Protein AF-A0A935Y2Y5-F1 (afdb_monomer)

Sequence (86 aa):
MNRVWQLLLPELQQIPQAERDGALRKARRHELDAIELVGMAAGLVVVTALTRYSISDGALSSRFAAALVNFVVALPLLVVALGPFT

Radius of gyration: 17.2 Å; Cα contacts (8 Å, |Δi|>4): 32; chains: 1; bounding box: 40×32×39 Å

Mean predicted aligned error: 8.33 Å

Foldseek 3Di:
DDPVCCVLCVVLVVPDPVCSVVVVVVVVPDDFDPVLVVQLVVLLVVLCVVLVVPQDDDDPVVVVVSVVVSCVRSVVSSCVSNVVSD

pLDDT: mean 81.08, std 8.99, range [57.41, 92.31]

Secondary structure (DSSP, 8-state):
--HHHHHH-GGGGGS-HHHHHHHHHHHHTPPPPHHHHHHHHHHHHHHHHHHHHHS----HHHHHHHHHHHHHHHHHHHHHHHGGG-

Structure (mmCIF, N/CA/C/O backbone):
data_AF-A0A935Y2Y5-F1
#
_entry.id   AF-A0A935Y2Y5-F1
#
loop_
_atom_site.group_PDB
_atom_site.id
_atom_site.type_symbol
_atom_site.label_atom_id
_atom_site.label_alt_id
_atom_site.label_comp_id
_atom_site.label_asym_id
_atom_site.label_entity_id
_atom_site.label_seq_id
_atom_site.pdbx_PDB_ins_code
_atom_site.Cartn_x
_atom_site.Cartn_y
_atom_site.Cartn_z
_atom_site.occupancy
_atom_site.B_iso_or_equiv
_atom_site.auth_seq_id
_atom_site.auth_comp_id
_atom_site.auth_asym_id
_atom_site.auth_atom_id
_atom_site.pdbx_PDB_model_num
ATOM 1 N N . MET A 1 1 ? -1.417 17.164 13.857 1.00 62.22 1 MET A N 1
ATOM 2 C CA . MET A 1 1 ? -1.800 15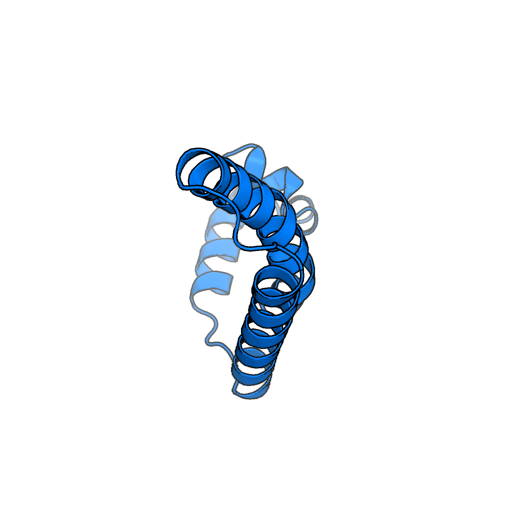.994 13.035 1.00 62.22 1 MET A CA 1
ATOM 3 C C . MET A 1 1 ? -1.576 16.333 11.562 1.00 62.22 1 MET A C 1
ATOM 5 O O . MET A 1 1 ? -2.094 17.346 11.108 1.00 62.22 1 MET A O 1
ATOM 9 N N . ASN A 1 2 ? -0.723 15.584 10.853 1.00 68.94 2 ASN A N 1
ATOM 10 C CA . ASN A 1 2 ? -0.292 15.925 9.484 1.00 68.94 2 ASN A CA 1
ATOM 11 C C . ASN A 1 2 ? -1.448 15.809 8.475 1.00 68.94 2 ASN A C 1
ATOM 13 O O . ASN A 1 2 ? -2.169 14.815 8.494 1.00 68.94 2 ASN A O 1
ATOM 17 N N . ARG A 1 3 ? -1.572 16.777 7.548 1.00 71.69 3 ARG A N 1
ATOM 18 C CA . ARG A 1 3 ? -2.572 16.767 6.450 1.00 71.69 3 ARG A CA 1
ATOM 19 C C . ARG A 1 3 ? -2.518 15.493 5.598 1.00 71.69 3 ARG A C 1
ATOM 21 O O . ARG A 1 3 ? -3.533 15.068 5.067 1.00 71.69 3 ARG A O 1
ATOM 28 N N . VAL A 1 4 ? -1.348 14.862 5.530 1.00 75.38 4 VAL A N 1
ATOM 29 C CA . VAL A 1 4 ? -1.114 13.601 4.814 1.00 75.38 4 VAL A CA 1
ATOM 30 C C . VAL A 1 4 ? -2.049 12.483 5.298 1.00 75.38 4 VAL A C 1
ATOM 32 O O . VAL A 1 4 ? -2.622 11.778 4.479 1.00 75.38 4 VAL A O 1
ATOM 35 N N . TRP A 1 5 ? -2.297 12.372 6.608 1.00 71.06 5 TRP A N 1
ATOM 36 C CA . TRP A 1 5 ? -3.189 11.341 7.158 1.00 71.06 5 TRP A CA 1
ATOM 37 C C . TRP A 1 5 ? -4.653 11.526 6.753 1.00 71.06 5 TRP A C 1
ATOM 39 O O . TRP A 1 5 ? -5.373 10.547 6.623 1.00 71.06 5 TRP A O 1
ATOM 49 N N . GLN A 1 6 ? -5.089 12.767 6.525 1.00 73.50 6 GLN A N 1
ATOM 50 C CA . GLN A 1 6 ? -6.464 13.063 6.103 1.00 73.50 6 GLN A CA 1
ATOM 51 C C . GLN A 1 6 ? -6.718 12.710 4.634 1.00 73.50 6 GLN A C 1
ATOM 53 O O . GLN A 1 6 ? -7.869 12.506 4.259 1.00 73.50 6 GLN A O 1
ATOM 58 N N . LEU A 1 7 ? -5.654 12.678 3.827 1.00 77.12 7 LEU A N 1
ATOM 59 C CA . LEU A 1 7 ? -5.668 12.247 2.429 1.00 77.12 7 LEU A CA 1
ATOM 60 C C . LEU A 1 7 ? -5.571 10.724 2.305 1.00 77.12 7 LEU A 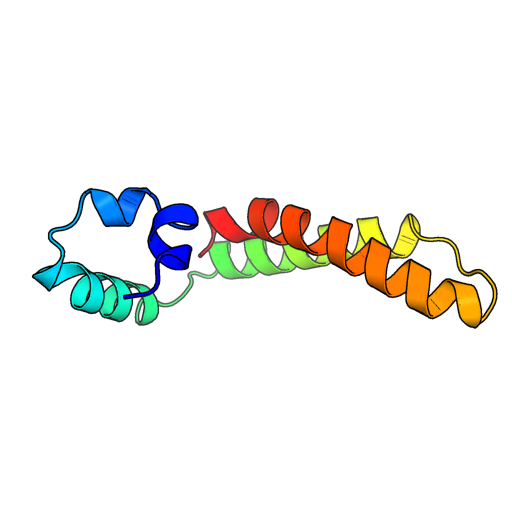C 1
ATOM 62 O O . LEU A 1 7 ? -6.215 10.154 1.435 1.00 77.12 7 LEU A O 1
ATOM 66 N N . LEU A 1 8 ? -4.773 10.084 3.164 1.00 74.81 8 LEU A N 1
ATOM 67 C CA . LEU A 1 8 ? -4.557 8.635 3.129 1.00 74.81 8 LEU A CA 1
ATOM 68 C C . LEU A 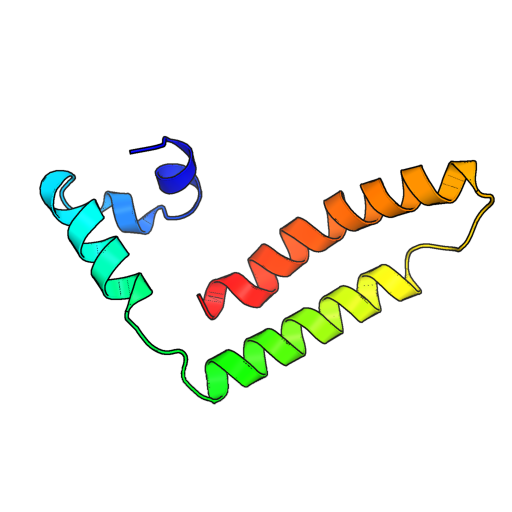1 8 ? -5.675 7.834 3.808 1.00 74.81 8 LEU A C 1
ATOM 70 O O . LEU A 1 8 ? -5.959 6.731 3.364 1.00 74.81 8 LEU A O 1
ATOM 74 N N . LEU A 1 9 ? -6.293 8.372 4.864 1.00 81.06 9 LEU A N 1
ATOM 75 C CA . LEU A 1 9 ? -7.404 7.736 5.577 1.00 81.06 9 LEU A CA 1
ATOM 76 C C . LEU A 1 9 ? -8.590 8.705 5.670 1.00 81.06 9 LEU A C 1
ATOM 78 O O . LEU A 1 9 ? -8.737 9.418 6.675 1.00 81.06 9 LEU A O 1
ATOM 82 N N . PRO A 1 10 ? -9.437 8.781 4.630 1.00 81.50 10 PRO A N 1
ATOM 83 C CA . PRO A 1 10 ? -10.627 9.623 4.656 1.00 81.50 10 PRO A CA 1
ATOM 84 C C . PRO A 1 10 ? -11.607 9.213 5.769 1.00 81.50 10 PRO A C 1
ATOM 86 O O . PRO A 1 10 ? -12.314 10.071 6.297 1.00 81.50 10 PRO A O 1
ATOM 89 N N . GLU A 1 11 ? -11.608 7.952 6.214 1.00 81.56 11 GLU A N 1
ATOM 90 C CA . GLU A 1 11 ? -12.464 7.463 7.304 1.00 81.56 11 GLU A CA 1
ATOM 91 C C . GLU A 1 11 ? -12.132 8.135 8.645 1.00 81.56 11 GLU A C 1
ATOM 93 O O . GLU A 1 11 ? -13.026 8.390 9.453 1.00 81.56 11 GLU A O 1
ATOM 98 N N . LEU A 1 12 ? -10.873 8.539 8.867 1.00 82.69 12 LEU A N 1
ATOM 99 C CA . LEU A 1 12 ? -10.488 9.304 10.062 1.00 82.69 12 LEU A CA 1
ATOM 100 C C . LEU A 1 12 ? -11.179 10.668 10.127 1.00 82.69 12 LEU A C 1
ATOM 102 O O . LEU A 1 12 ? -11.261 11.258 11.207 1.00 82.69 12 LEU A O 1
ATOM 106 N N . GLN A 1 13 ? -11.664 11.198 8.999 1.00 83.31 13 GLN A N 1
ATOM 107 C CA . GLN A 1 13 ? -12.397 12.461 8.990 1.00 83.31 13 GLN A CA 1
ATOM 108 C C . GLN A 1 13 ? -13.747 12.347 9.704 1.00 83.31 13 GLN A C 1
ATOM 110 O O . GLN A 1 13 ? -14.199 13.340 10.272 1.00 83.31 13 GLN A O 1
ATOM 115 N N . GLN A 1 14 ? -14.326 11.144 9.745 1.00 86.88 14 GLN A N 1
ATOM 116 C CA . GLN A 1 14 ? -15.587 10.853 10.430 1.00 86.88 14 GLN A CA 1
ATOM 117 C C . GLN A 1 14 ? -15.427 10.834 11.961 1.00 86.88 14 GLN A C 1
ATOM 119 O O . GLN A 1 14 ? -16.403 11.002 12.686 1.00 86.88 14 GLN A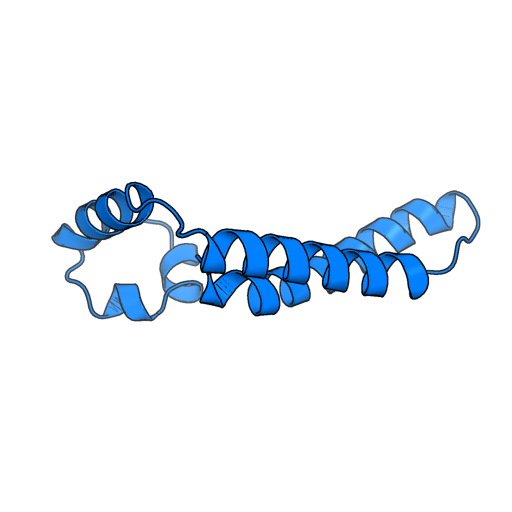 O 1
ATOM 124 N N . ILE A 1 15 ? -14.195 10.680 12.463 1.00 84.94 15 ILE A N 1
ATOM 125 C CA . ILE A 1 15 ? -13.881 10.656 13.896 1.00 84.94 15 ILE A CA 1
ATOM 126 C C . ILE A 1 15 ? -13.609 12.089 14.403 1.00 84.94 15 ILE A C 1
ATOM 128 O O . ILE A 1 15 ? -12.859 12.836 13.748 1.00 84.94 15 ILE A O 1
ATOM 132 N N . PRO A 1 16 ? -14.142 12.493 15.577 1.00 88.12 16 PRO A N 1
ATOM 133 C CA . PRO A 1 16 ? -13.828 13.775 16.210 1.00 88.12 16 PRO A CA 1
ATOM 134 C C . PRO A 1 16 ? -12.318 13.981 16.386 1.00 88.12 16 PRO A C 1
ATOM 136 O O . PRO A 1 16 ? -11.604 13.065 16.791 1.00 88.12 16 PRO A O 1
ATOM 139 N N . GLN A 1 17 ? -11.801 15.188 16.113 1.00 82.75 17 GLN A N 1
ATOM 140 C CA . GLN A 1 17 ? -10.346 15.436 16.122 1.00 82.75 17 GLN A CA 1
ATOM 141 C C . GLN A 1 17 ? -9.659 15.069 17.444 1.00 82.75 17 GLN A C 1
ATOM 143 O O . GLN A 1 17 ? -8.534 14.576 17.408 1.00 82.75 17 GLN A O 1
ATOM 148 N N . ALA A 1 18 ? -10.338 15.267 18.577 1.00 84.81 18 ALA A N 1
ATOM 149 C CA . ALA A 1 18 ? -9.824 14.932 19.905 1.00 84.81 18 ALA A CA 1
ATOM 150 C C . ALA A 1 18 ? -9.611 13.418 20.112 1.00 84.81 18 ALA A C 1
ATOM 152 O O . ALA A 1 18 ? -8.784 13.017 20.926 1.00 84.81 18 ALA A O 1
ATOM 153 N N . GLU A 1 19 ? -10.322 12.575 19.359 1.00 86.25 19 GLU A N 1
ATOM 154 C CA . GLU A 1 19 ? -10.318 11.117 19.522 1.00 86.25 19 GLU A CA 1
ATOM 155 C C . GLU A 1 19 ? -9.445 10.397 18.486 1.00 86.25 19 GLU A C 1
ATOM 157 O O . GLU A 1 19 ? -9.058 9.246 18.697 1.00 86.25 19 GLU A O 1
ATOM 162 N N . ARG A 1 20 ? -9.064 11.071 17.392 1.00 86.19 20 ARG A N 1
ATOM 163 C CA . ARG A 1 20 ? -8.285 10.481 16.284 1.00 86.19 20 ARG A CA 1
ATOM 164 C C . ARG A 1 20 ? -6.962 9.871 16.736 1.00 86.19 20 ARG A C 1
ATOM 166 O O . ARG A 1 20 ? -6.640 8.756 16.336 1.00 86.19 20 ARG A O 1
ATOM 173 N N . ASP A 1 21 ? -6.221 10.551 17.608 1.00 84.00 21 ASP A N 1
ATOM 174 C CA . ASP A 1 21 ? -4.956 10.020 18.133 1.00 84.00 21 ASP A CA 1
ATOM 175 C C . ASP A 1 21 ? -5.182 8.774 19.009 1.00 84.00 21 ASP A C 1
ATOM 177 O O . ASP A 1 21 ? -4.333 7.885 19.086 1.00 84.00 21 ASP A O 1
ATOM 181 N N . GLY A 1 22 ? -6.325 8.692 19.696 1.00 84.94 22 GLY A N 1
ATOM 182 C CA . GLY A 1 22 ? -6.749 7.501 20.435 1.00 84.94 22 GLY A CA 1
ATOM 183 C C . GLY A 1 22 ? -7.110 6.346 19.501 1.00 84.94 22 GLY A C 1
ATOM 184 O O . GLY A 1 22 ? -6.610 5.236 19.681 1.00 84.94 22 GLY A O 1
ATOM 185 N N . ALA A 1 23 ? -7.904 6.623 18.465 1.00 85.31 23 ALA A N 1
ATOM 186 C CA . ALA A 1 23 ? -8.308 5.652 17.453 1.00 85.31 23 ALA A CA 1
ATOM 187 C C . ALA A 1 23 ? -7.104 5.071 16.693 1.00 85.31 23 ALA A C 1
ATOM 189 O O . ALA A 1 23 ? -6.981 3.854 16.584 1.00 85.31 23 ALA A O 1
ATOM 190 N N . LEU A 1 24 ? -6.155 5.914 16.269 1.00 85.00 24 LEU A N 1
ATOM 191 C CA . LEU A 1 24 ? -4.917 5.477 15.613 1.00 85.00 24 LEU A CA 1
ATOM 192 C C . LEU A 1 24 ? -4.037 4.620 16.529 1.00 85.00 24 LEU A C 1
ATOM 194 O O . LEU A 1 24 ? -3.472 3.617 16.096 1.00 85.00 24 LEU A O 1
ATOM 198 N N . ARG A 1 25 ? -3.920 4.989 17.813 1.00 85.25 25 ARG A N 1
ATOM 199 C CA . ARG A 1 25 ? -3.196 4.172 18.800 1.00 85.25 25 ARG A CA 1
ATOM 200 C C . ARG A 1 25 ? -3.869 2.826 19.033 1.00 85.25 25 ARG A C 1
ATOM 202 O O . ARG A 1 25 ? -3.161 1.849 19.253 1.00 85.25 25 ARG A O 1
ATOM 209 N N . LYS A 1 26 ? -5.202 2.775 18.993 1.00 86.12 26 LYS A N 1
ATOM 210 C CA . LYS A 1 26 ? -5.970 1.534 19.113 1.00 86.12 26 LYS A CA 1
ATOM 211 C C . LYS A 1 26 ? -5.771 0.643 17.887 1.00 86.12 26 LYS A C 1
ATOM 213 O O . LYS A 1 26 ? -5.434 -0.519 18.067 1.00 86.12 26 LYS A O 1
ATOM 218 N N . ALA A 1 27 ? -5.885 1.199 16.680 1.00 84.38 27 ALA A N 1
ATOM 219 C CA . ALA A 1 27 ? -5.648 0.480 15.428 1.00 84.38 27 ALA A CA 1
ATOM 220 C C . ALA A 1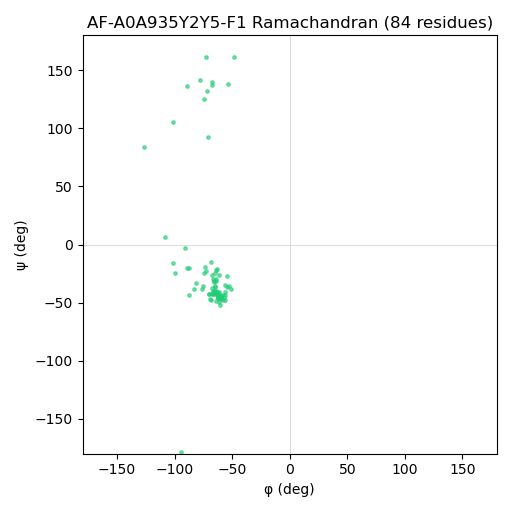 27 ? -4.223 -0.090 15.359 1.00 84.38 27 ALA A C 1
ATOM 222 O O . ALA A 1 27 ? -4.040 -1.261 15.067 1.00 84.38 27 ALA A O 1
ATOM 223 N N . ARG A 1 28 ? -3.209 0.687 15.767 1.00 82.31 28 ARG A N 1
ATOM 224 C CA . ARG A 1 28 ? -1.809 0.221 15.800 1.00 82.31 28 ARG A CA 1
ATOM 225 C C . ARG A 1 28 ? -1.555 -0.936 16.777 1.00 82.31 28 ARG A C 1
ATOM 227 O O . ARG A 1 28 ? -0.544 -1.616 16.661 1.00 82.31 28 ARG A O 1
ATOM 234 N N . ARG A 1 29 ? -2.413 -1.113 17.783 1.00 86.00 29 ARG A N 1
ATOM 235 C CA . ARG A 1 29 ? -2.327 -2.229 18.739 1.00 86.00 29 ARG A CA 1
ATOM 236 C C . ARG A 1 29 ? -3.130 -3.445 18.290 1.00 86.00 29 ARG A C 1
ATOM 238 O O . ARG A 1 29 ? -3.134 -4.435 19.012 1.00 86.00 29 ARG A O 1
ATOM 245 N N . HIS A 1 30 ? -3.842 -3.351 17.171 1.00 82.25 30 HIS A N 1
ATOM 246 C CA . HIS A 1 30 ? -4.512 -4.502 16.604 1.00 82.25 30 HIS A CA 1
ATOM 247 C C . HIS A 1 30 ? -3.458 -5.400 15.960 1.00 82.25 30 HIS A C 1
ATOM 249 O O . HIS A 1 30 ? -2.627 -4.931 15.183 1.00 82.25 30 HIS A O 1
ATOM 255 N N . GLU A 1 31 ? -3.437 -6.662 16.374 1.00 84.00 31 GLU A N 1
ATOM 256 C CA . GLU A 1 31 ? -2.564 -7.662 15.774 1.00 84.00 31 GLU A CA 1
ATOM 257 C C . GLU A 1 31 ? -3.177 -8.115 14.453 1.00 84.00 31 GLU A C 1
ATOM 259 O O . GLU A 1 31 ? -4.396 -8.245 14.351 1.00 84.00 31 GLU A O 1
ATOM 264 N N . LEU A 1 32 ? -2.318 -8.334 13.460 1.00 83.38 32 LEU A N 1
ATOM 265 C CA . LEU A 1 32 ? -2.736 -8.854 12.165 1.00 83.38 32 LEU A CA 1
ATOM 266 C C . LEU A 1 32 ? -3.109 -10.327 12.308 1.00 83.38 32 LEU A C 1
ATOM 268 O O . LEU A 1 32 ? -2.336 -11.111 12.869 1.00 83.38 32 LEU A O 1
ATOM 272 N N . ASP A 1 33 ? -4.256 -10.710 11.760 1.00 88.31 33 ASP A N 1
ATOM 273 C CA . ASP A 1 33 ? -4.640 -12.118 11.692 1.00 88.31 33 ASP A CA 1
ATOM 274 C C . ASP A 1 33 ? -3.806 -12.875 10.637 1.00 88.31 33 ASP A C 1
ATOM 276 O O . ASP A 1 33 ? -3.204 -12.299 9.724 1.00 88.31 33 ASP A O 1
ATOM 280 N N . ALA A 1 34 ? -3.777 -14.205 10.731 1.00 89.62 34 ALA A N 1
ATOM 281 C CA . ALA A 1 34 ? -3.068 -15.078 9.803 1.00 89.62 34 ALA A CA 1
ATOM 282 C C . ALA A 1 34 ? -3.482 -14.846 8.339 1.00 89.62 34 ALA A C 1
ATOM 284 O O . ALA A 1 34 ? -2.632 -14.893 7.448 1.00 89.62 34 ALA A O 1
ATOM 285 N N . ILE A 1 35 ? -4.764 -14.565 8.077 1.00 90.50 35 ILE A N 1
ATOM 286 C CA . ILE A 1 35 ? -5.256 -14.271 6.723 1.00 90.50 35 ILE A CA 1
ATOM 287 C C . ILE A 1 35 ? -4.668 -12.955 6.203 1.00 90.50 35 ILE A C 1
ATOM 289 O O . ILE A 1 35 ? -4.232 -12.896 5.052 1.00 90.50 35 ILE A O 1
ATOM 293 N N . GLU A 1 36 ? -4.608 -11.922 7.042 1.00 87.75 36 GLU A N 1
ATOM 294 C CA . GLU A 1 36 ? -4.046 -10.617 6.682 1.00 87.75 36 GLU A CA 1
ATOM 295 C C . GLU A 1 36 ? -2.547 -10.727 6.404 1.00 87.75 36 GLU A C 1
ATOM 297 O O . GLU A 1 36 ? -2.064 -10.225 5.389 1.00 87.75 36 GLU A O 1
ATOM 302 N N . LEU A 1 37 ? -1.818 -11.478 7.233 1.00 91.19 37 LEU A N 1
ATOM 303 C CA . LEU A 1 37 ? -0.396 -11.754 7.026 1.00 91.19 37 LEU A CA 1
ATOM 304 C C . LEU A 1 37 ? -0.133 -12.492 5.709 1.00 91.19 37 LEU A C 1
ATOM 306 O O . LEU A 1 37 ? 0.769 -12.115 4.955 1.00 91.19 37 LEU A O 1
ATOM 310 N N . VAL A 1 38 ? -0.918 -13.530 5.407 1.00 92.31 38 VAL A N 1
ATOM 311 C CA . VAL A 1 38 ? -0.790 -14.280 4.148 1.00 92.31 38 VAL A CA 1
ATOM 312 C C . VAL A 1 38 ? -1.151 -13.397 2.952 1.00 92.31 38 VAL A C 1
ATOM 314 O O . VAL A 1 38 ? -0.437 -13.417 1.948 1.00 92.31 38 VAL A O 1
ATOM 317 N N . GLY A 1 39 ? -2.205 -12.586 3.065 1.00 88.75 39 GLY A N 1
ATOM 318 C CA . GLY A 1 39 ? -2.613 -11.621 2.045 1.00 88.75 39 GLY A CA 1
ATOM 319 C C . GLY A 1 39 ? -1.524 -10.590 1.754 1.00 88.75 39 GLY A C 1
ATOM 320 O O . GLY A 1 39 ? -1.161 -10.387 0.594 1.00 88.75 39 GLY A O 1
ATOM 321 N N . MET A 1 40 ? -0.920 -10.015 2.798 1.00 91.50 40 MET A N 1
ATOM 322 C CA . MET A 1 40 ? 0.199 -9.084 2.665 1.00 91.50 40 MET A CA 1
ATOM 323 C C . MET A 1 40 ? 1.422 -9.734 2.014 1.00 91.50 40 MET A C 1
ATOM 325 O O . MET A 1 40 ? 2.025 -9.152 1.110 1.00 91.50 40 MET A O 1
ATOM 329 N N . ALA A 1 41 ? 1.784 -10.947 2.440 1.00 91.25 41 ALA A N 1
ATOM 330 C CA . ALA A 1 41 ? 2.910 -11.676 1.869 1.00 91.25 41 ALA A CA 1
ATOM 331 C C . ALA A 1 41 ? 2.684 -11.981 0.380 1.00 91.25 41 ALA A C 1
ATOM 333 O O . ALA A 1 41 ? 3.564 -11.728 -0.444 1.00 91.25 41 ALA A O 1
ATOM 334 N N . ALA A 1 42 ? 1.491 -12.462 0.018 1.00 90.62 42 ALA A N 1
ATOM 335 C CA . ALA A 1 42 ? 1.120 -12.722 -1.368 1.00 90.62 42 ALA A CA 1
ATOM 336 C C . ALA A 1 42 ? 1.139 -11.436 -2.207 1.00 90.62 42 ALA A C 1
ATOM 338 O O . ALA A 1 42 ? 1.738 -11.417 -3.282 1.00 90.62 42 ALA A O 1
ATOM 339 N N . GLY A 1 43 ? 0.555 -10.346 -1.697 1.00 89.50 43 GLY A N 1
ATOM 340 C CA . GLY A 1 43 ? 0.568 -9.038 -2.350 1.00 89.50 43 GLY A CA 1
ATOM 341 C C . GLY A 1 43 ? 1.989 -8.533 -2.598 1.00 89.50 43 GLY A C 1
ATOM 342 O O . GLY A 1 43 ? 2.328 -8.164 -3.721 1.00 89.50 43 GLY A O 1
ATOM 343 N N . LEU A 1 44 ? 2.862 -8.601 -1.589 1.00 90.31 44 LEU A N 1
ATOM 344 C CA . LEU A 1 44 ? 4.269 -8.220 -1.719 1.00 90.31 44 LEU A CA 1
ATOM 345 C C . LEU A 1 44 ? 4.994 -9.052 -2.785 1.00 90.31 44 LEU A C 1
ATOM 347 O O . LEU A 1 44 ? 5.720 -8.493 -3.610 1.00 90.31 44 LEU A O 1
ATOM 351 N N . VAL A 1 45 ? 4.795 -10.373 -2.794 1.00 91.00 45 VAL A N 1
ATOM 352 C CA . VAL A 1 45 ? 5.392 -11.272 -3.794 1.00 91.00 45 VAL A CA 1
ATOM 353 C C . VAL A 1 45 ? 4.900 -10.936 -5.198 1.00 91.00 45 VAL A C 1
ATOM 355 O O . VAL A 1 45 ? 5.719 -10.834 -6.110 1.00 91.00 45 VAL A O 1
ATOM 358 N N . VAL A 1 46 ? 3.596 -10.712 -5.378 1.00 88.75 46 VAL A N 1
ATOM 359 C CA . VAL A 1 46 ? 3.014 -10.347 -6.677 1.00 88.75 46 VAL A CA 1
ATOM 360 C C . VAL A 1 46 ? 3.590 -9.026 -7.172 1.00 88.75 46 VAL A C 1
ATOM 362 O O . VAL A 1 46 ? 4.072 -8.966 -8.302 1.00 88.75 46 VAL A O 1
ATOM 365 N N . VAL A 1 47 ? 3.615 -7.983 -6.337 1.00 88.38 47 VAL A N 1
ATOM 366 C CA . VAL A 1 47 ? 4.167 -6.681 -6.738 1.00 88.38 47 VAL A CA 1
ATOM 367 C C . VAL A 1 47 ? 5.654 -6.794 -7.063 1.00 88.38 47 VAL A C 1
ATOM 369 O O . VAL A 1 47 ? 6.099 -6.260 -8.076 1.00 88.38 47 VAL A O 1
ATOM 372 N N . THR A 1 48 ? 6.410 -7.545 -6.260 1.00 86.75 48 THR A N 1
ATOM 373 C CA . THR A 1 48 ? 7.840 -7.786 -6.496 1.00 86.75 48 THR A CA 1
ATOM 374 C C . THR A 1 48 ? 8.073 -8.538 -7.801 1.00 86.75 48 THR A C 1
ATOM 376 O O . THR A 1 48 ? 8.984 -8.196 -8.547 1.00 86.75 48 THR A O 1
ATOM 379 N N . ALA A 1 49 ? 7.263 -9.552 -8.106 1.00 85.25 49 ALA A N 1
ATOM 380 C CA . ALA A 1 49 ? 7.358 -10.283 -9.363 1.00 85.25 49 ALA A CA 1
ATOM 381 C C . ALA A 1 49 ? 7.045 -9.361 -10.548 1.00 85.25 49 ALA A C 1
ATOM 383 O O . ALA A 1 49 ? 7.833 -9.282 -11.490 1.00 85.25 49 ALA A O 1
ATOM 384 N N . LEU A 1 50 ? 5.944 -8.608 -10.478 1.00 84.00 50 LEU A N 1
ATOM 385 C CA . LEU A 1 50 ? 5.545 -7.678 -11.533 1.00 84.00 50 LEU A CA 1
ATOM 386 C C . LEU A 1 50 ? 6.636 -6.649 -11.821 1.00 84.00 50 LEU A C 1
ATOM 388 O O . LEU A 1 50 ? 6.969 -6.419 -12.983 1.00 84.00 50 LEU A O 1
ATOM 392 N N . THR A 1 51 ? 7.235 -6.061 -10.790 1.00 82.56 51 THR A N 1
ATOM 393 C CA . THR A 1 51 ? 8.257 -5.031 -10.980 1.00 82.56 51 THR A CA 1
ATOM 394 C C . THR A 1 51 ? 9.603 -5.608 -11.397 1.00 82.56 51 THR A C 1
ATOM 396 O O . THR A 1 51 ? 10.261 -5.049 -12.273 1.00 82.56 51 THR A O 1
ATOM 399 N N . ARG A 1 52 ? 9.995 -6.759 -10.839 1.00 78.81 52 ARG A N 1
ATOM 400 C CA . ARG A 1 52 ? 11.245 -7.446 -11.182 1.00 78.81 52 ARG A CA 1
ATOM 401 C C . ARG A 1 52 ? 11.265 -7.936 -12.624 1.00 78.81 52 ARG A C 1
ATOM 403 O O . ARG A 1 52 ? 12.310 -7.859 -13.258 1.00 78.81 52 ARG A O 1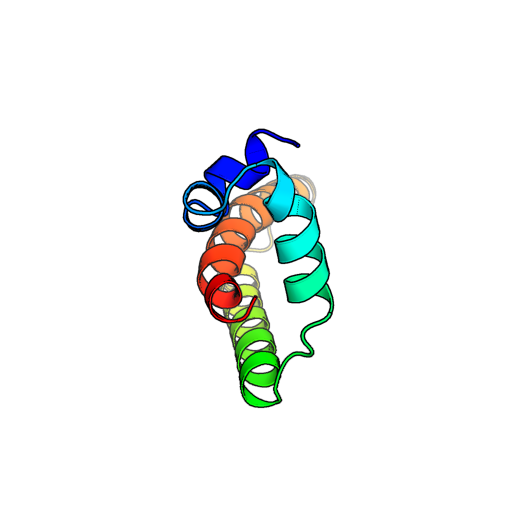
ATOM 410 N N . TYR A 1 53 ? 10.151 -8.460 -13.131 1.00 72.06 53 TYR A N 1
ATOM 411 C CA . TYR A 1 53 ? 10.101 -9.017 -14.485 1.00 72.06 53 TYR A CA 1
ATOM 412 C C . TYR A 1 53 ? 9.768 -7.978 -15.562 1.00 72.06 53 TYR A C 1
ATOM 414 O O . TYR A 1 53 ? 10.085 -8.204 -16.725 1.00 72.06 53 TYR A O 1
ATOM 422 N N . SER A 1 54 ? 9.173 -6.837 -15.199 1.00 69.50 54 SER A N 1
ATOM 423 C CA . SER A 1 54 ? 8.802 -5.799 -16.178 1.00 69.50 54 SER A CA 1
ATOM 424 C C . SER A 1 54 ? 9.906 -4.771 -16.437 1.00 69.50 54 SER A C 1
ATOM 426 O O . SER A 1 54 ? 9.885 -4.094 -17.463 1.00 69.50 54 SER A O 1
ATOM 428 N N . ILE A 1 55 ? 10.873 -4.625 -15.527 1.00 66.19 55 ILE A N 1
ATOM 429 C CA . ILE A 1 55 ? 11.927 -3.610 -15.629 1.00 66.19 55 ILE A CA 1
ATOM 430 C C . ILE A 1 55 ? 13.209 -4.285 -16.127 1.00 66.19 55 ILE A C 1
ATOM 432 O O . ILE A 1 55 ? 13.862 -5.024 -15.398 1.00 66.19 55 ILE A O 1
ATOM 436 N N . SER A 1 56 ? 13.544 -4.059 -17.400 1.00 58.94 56 SER A N 1
ATOM 437 C CA . SER A 1 56 ? 14.700 -4.683 -18.063 1.00 58.94 56 SER A CA 1
ATOM 438 C C . SER A 1 56 ? 16.045 -4.191 -17.503 1.00 58.94 56 SER A C 1
ATOM 440 O O . SER A 1 56 ? 16.226 -2.996 -17.263 1.00 58.94 56 SER A O 1
ATOM 442 N N . ASP A 1 57 ? 17.007 -5.108 -17.349 1.00 58.75 57 ASP A N 1
ATOM 443 C CA . ASP A 1 57 ? 18.393 -4.831 -16.936 1.00 58.75 57 ASP A CA 1
ATOM 444 C C . ASP A 1 57 ? 19.158 -4.115 -18.072 1.00 58.75 57 ASP A C 1
ATOM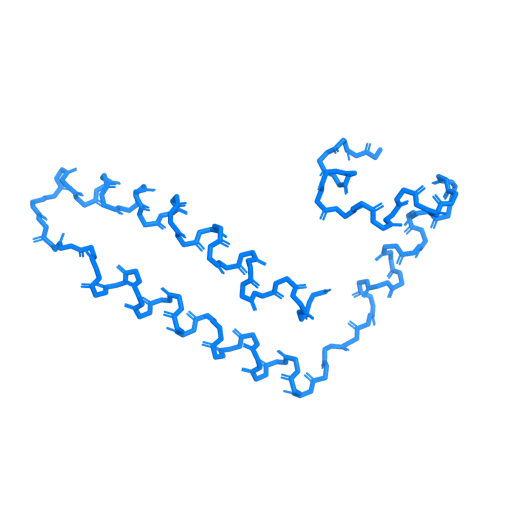 446 O O . ASP A 1 57 ? 19.717 -4.741 -18.972 1.00 58.75 57 ASP A O 1
ATOM 450 N N . GLY A 1 58 ? 19.168 -2.781 -18.063 1.00 58.56 58 GLY A N 1
ATOM 451 C CA . GLY A 1 58 ? 20.069 -1.973 -18.893 1.00 58.56 58 GLY A CA 1
ATOM 452 C C . GLY A 1 58 ? 21.358 -1.569 -18.153 1.00 58.56 58 GLY A C 1
ATOM 453 O O . GLY A 1 58 ? 21.546 -1.876 -16.975 1.00 58.56 58 GLY A O 1
ATOM 454 N N . ALA A 1 59 ? 22.236 -0.806 -18.822 1.00 58.62 59 ALA A N 1
ATOM 455 C CA . ALA A 1 59 ? 23.515 -0.290 -18.297 1.00 58.62 59 ALA A CA 1
ATOM 456 C C . ALA A 1 59 ? 23.423 0.379 -16.898 1.00 58.62 59 ALA A C 1
ATOM 458 O O . ALA A 1 59 ? 22.355 0.814 -16.480 1.00 58.62 59 ALA A O 1
ATOM 459 N N . LEU A 1 60 ? 24.547 0.527 -16.177 1.00 57.41 60 LEU A N 1
ATOM 460 C CA . LEU A 1 60 ? 24.610 1.061 -14.796 1.00 57.41 60 LEU A CA 1
ATOM 461 C C . LEU A 1 60 ? 23.888 2.409 -14.583 1.00 57.41 60 LEU A C 1
ATOM 463 O O . LEU A 1 6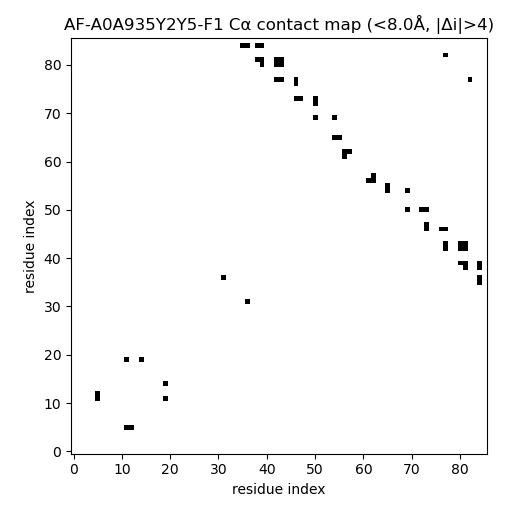0 ? 23.230 2.583 -13.561 1.00 57.41 60 LEU A O 1
ATOM 467 N N . SER A 1 61 ? 23.947 3.335 -15.545 1.00 58.28 61 SER A N 1
ATOM 468 C CA . SER A 1 61 ? 23.176 4.592 -15.515 1.00 58.28 61 SER A CA 1
ATOM 469 C C . SER A 1 61 ? 21.664 4.359 -15.614 1.00 58.28 61 SER A C 1
ATOM 471 O O . SER A 1 61 ? 20.876 5.068 -14.990 1.00 58.28 61 SER A O 1
ATOM 473 N N . SER A 1 62 ? 21.253 3.316 -16.334 1.00 65.81 62 SER A N 1
ATOM 474 C CA . SER A 1 62 ? 19.862 2.876 -16.406 1.00 65.81 62 SER A CA 1
ATOM 475 C C . SER A 1 62 ? 19.392 2.199 -15.119 1.00 65.81 62 SER A C 1
ATOM 477 O O . SER A 1 62 ? 18.202 2.228 -14.852 1.00 65.81 62 SER A O 1
ATOM 479 N N . ARG A 1 63 ? 20.284 1.646 -14.280 1.00 71.50 63 ARG A N 1
ATOM 480 C CA . ARG A 1 63 ? 19.881 0.964 -13.035 1.00 71.50 63 ARG A CA 1
ATOM 481 C C . ARG A 1 63 ? 19.287 1.916 -12.006 1.00 71.50 63 ARG A C 1
ATOM 483 O O . ARG A 1 63 ? 18.326 1.557 -11.334 1.00 71.50 63 ARG A O 1
ATOM 490 N N . PHE A 1 64 ? 19.819 3.134 -11.902 1.00 77.56 64 PHE A N 1
ATOM 491 C CA . PHE A 1 64 ? 19.264 4.152 -11.006 1.00 77.56 64 PHE A CA 1
ATOM 492 C C . PHE A 1 64 ? 17.903 4.653 -11.511 1.00 77.56 64 PHE A C 1
ATOM 494 O O . PHE A 1 64 ? 16.953 4.766 -10.739 1.00 77.56 64 PHE A O 1
ATOM 501 N N . ALA A 1 65 ? 17.782 4.878 -12.824 1.00 77.69 65 ALA A N 1
ATOM 502 C CA . ALA A 1 65 ? 16.511 5.223 -13.460 1.00 77.69 65 ALA A CA 1
ATOM 503 C C . ALA A 1 65 ? 15.476 4.092 -13.320 1.00 77.69 65 ALA A C 1
ATOM 505 O O . ALA A 1 65 ? 14.332 4.343 -12.955 1.00 77.69 65 ALA A O 1
ATOM 506 N N . ALA A 1 66 ? 15.891 2.842 -13.523 1.00 76.75 66 ALA A N 1
ATOM 507 C CA . ALA A 1 66 ? 15.085 1.643 -13.334 1.00 76.75 66 ALA A CA 1
ATOM 508 C C . ALA A 1 66 ? 14.624 1.491 -11.881 1.00 76.75 66 ALA A C 1
ATOM 510 O O . ALA A 1 66 ? 13.464 1.172 -11.646 1.00 76.75 66 ALA A O 1
ATOM 511 N N . ALA A 1 67 ? 15.489 1.775 -10.903 1.00 81.38 67 ALA A N 1
ATOM 512 C CA . ALA A 1 67 ? 15.119 1.775 -9.491 1.00 81.38 67 ALA A CA 1
ATOM 513 C C . ALA A 1 67 ? 14.082 2.861 -9.168 1.00 81.38 67 ALA A C 1
ATOM 515 O O . ALA A 1 67 ? 13.136 2.599 -8.429 1.00 81.38 67 ALA A O 1
ATOM 516 N N . LEU A 1 68 ? 14.215 4.057 -9.751 1.00 84.19 68 LEU A N 1
ATOM 517 C CA . LEU A 1 68 ? 13.249 5.138 -9.558 1.00 84.19 68 LEU A CA 1
ATOM 518 C C . LEU A 1 68 ? 11.892 4.805 -10.195 1.00 84.19 68 LEU A C 1
ATOM 520 O O . LEU A 1 68 ? 10.856 4.994 -9.564 1.00 84.19 68 LEU A O 1
ATOM 524 N N . VAL A 1 69 ? 11.891 4.246 -11.409 1.00 82.31 69 VAL A N 1
ATOM 525 C CA . VAL A 1 69 ? 10.674 3.750 -12.071 1.00 82.31 69 VAL A CA 1
ATOM 526 C C . VAL A 1 69 ? 10.042 2.624 -11.257 1.00 82.31 69 VAL A C 1
ATOM 528 O O . VAL A 1 69 ? 8.836 2.649 -11.025 1.00 82.31 69 VAL A O 1
ATOM 531 N N . ASN A 1 70 ? 10.848 1.681 -10.761 1.00 84.38 70 ASN A N 1
ATOM 532 C CA . ASN A 1 70 ? 10.378 0.618 -9.881 1.00 84.38 70 ASN A CA 1
ATOM 533 C C . ASN A 1 70 ? 9.697 1.206 -8.648 1.00 84.38 70 ASN A C 1
ATOM 535 O O . ASN A 1 70 ? 8.579 0.831 -8.339 1.00 84.38 70 ASN A O 1
ATOM 539 N N . PHE A 1 7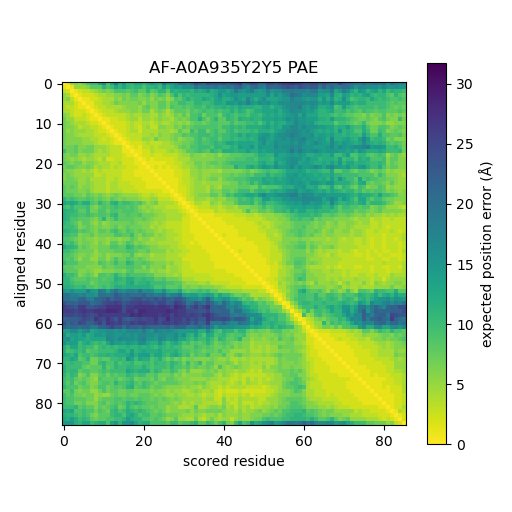1 ? 10.313 2.185 -7.989 1.00 84.25 71 PHE A N 1
ATOM 540 C CA . PHE A 1 71 ? 9.715 2.841 -6.833 1.00 84.25 71 PHE A CA 1
ATOM 541 C C . PHE A 1 71 ? 8.374 3.511 -7.169 1.00 84.25 71 PHE A C 1
ATOM 543 O O . PHE A 1 71 ? 7.391 3.304 -6.459 1.00 84.25 71 PHE A O 1
ATOM 550 N N . VAL A 1 72 ? 8.306 4.257 -8.276 1.00 87.75 72 VAL A N 1
ATOM 551 C CA . VAL A 1 72 ? 7.084 4.952 -8.718 1.00 87.75 72 VAL A CA 1
ATOM 552 C C . VAL A 1 72 ? 5.957 3.978 -9.076 1.00 87.75 72 VAL A C 1
ATOM 554 O O . VAL A 1 72 ? 4.796 4.310 -8.861 1.00 87.75 72 VAL A O 1
ATOM 557 N N . VAL A 1 73 ? 6.268 2.781 -9.583 1.00 85.31 73 VAL A N 1
ATOM 558 C CA . VAL A 1 73 ? 5.266 1.760 -9.941 1.00 85.31 73 VAL A CA 1
ATOM 559 C C . VAL A 1 73 ? 4.912 0.857 -8.755 1.00 85.31 73 VAL A C 1
ATOM 561 O O . VAL A 1 73 ? 3.741 0.570 -8.515 1.00 85.31 73 VAL A O 1
ATOM 564 N N . ALA A 1 74 ? 5.906 0.420 -7.986 1.00 86.69 74 ALA A N 1
ATOM 565 C CA . ALA A 1 74 ? 5.729 -0.482 -6.856 1.00 86.69 74 ALA A CA 1
ATOM 566 C C . ALA A 1 74 ? 4.938 0.175 -5.729 1.00 86.69 74 ALA A C 1
ATOM 568 O O . ALA A 1 74 ? 4.089 -0.474 -5.132 1.00 86.69 74 ALA A O 1
ATOM 569 N N . LEU A 1 75 ? 5.186 1.453 -5.436 1.00 87.69 75 LEU A N 1
ATOM 570 C CA . LEU A 1 75 ? 4.538 2.143 -4.324 1.00 87.69 75 LEU A CA 1
ATOM 571 C C . LEU A 1 75 ? 3.002 2.195 -4.455 1.00 87.69 75 LEU A C 1
ATOM 573 O O . LEU A 1 75 ? 2.338 1.748 -3.522 1.00 87.69 75 LEU A O 1
ATOM 577 N N . PRO A 1 76 ? 2.397 2.648 -5.572 1.00 86.81 76 PRO A N 1
ATOM 578 C CA . PRO A 1 76 ? 0.943 2.603 -5.728 1.00 86.81 76 PRO A CA 1
ATOM 579 C C . PRO A 1 76 ? 0.404 1.168 -5.765 1.00 86.81 76 PRO A C 1
ATOM 581 O O . PRO A 1 76 ? -0.647 0.908 -5.185 1.00 86.81 76 PRO A O 1
ATOM 584 N N . LEU A 1 77 ? 1.129 0.223 -6.376 1.00 86.81 77 LEU A N 1
ATOM 585 C CA . LEU A 1 77 ? 0.738 -1.190 -6.371 1.00 86.81 77 LEU A CA 1
ATOM 586 C C . LEU A 1 77 ? 0.695 -1.769 -4.953 1.00 86.81 77 LEU A C 1
ATOM 588 O O . LEU A 1 77 ? -0.255 -2.467 -4.615 1.00 86.81 77 LEU A O 1
ATOM 592 N N . LEU A 1 78 ? 1.683 -1.455 -4.114 1.00 87.44 78 LEU A N 1
ATOM 593 C CA . LEU A 1 78 ? 1.716 -1.873 -2.714 1.00 87.44 78 LEU A CA 1
ATOM 594 C C . LEU A 1 78 ? 0.601 -1.213 -1.910 1.00 87.44 78 LEU A C 1
ATOM 596 O O . LEU A 1 78 ? -0.032 -1.893 -1.115 1.00 87.44 78 LEU A O 1
ATOM 600 N N . VAL A 1 79 ? 0.318 0.073 -2.127 1.00 88.12 79 VAL A N 1
ATOM 601 C CA . VAL A 1 79 ? -0.800 0.753 -1.452 1.00 88.12 79 VAL A CA 1
ATOM 602 C C . VAL A 1 79 ? -2.129 0.071 -1.782 1.00 88.12 79 VAL A C 1
ATOM 604 O O . VAL A 1 79 ? -2.913 -0.193 -0.879 1.00 88.12 79 VAL A O 1
ATOM 607 N N . VAL A 1 80 ? -2.368 -0.271 -3.050 1.00 86.62 80 VAL A N 1
ATOM 608 C CA . VAL A 1 80 ? -3.602 -0.954 -3.470 1.00 86.62 80 VAL A CA 1
ATOM 609 C C . VAL A 1 80 ? -3.651 -2.403 -2.977 1.00 86.62 80 VAL A C 1
ATOM 611 O O . VAL A 1 80 ? -4.698 -2.856 -2.527 1.00 86.62 80 VAL A O 1
ATOM 614 N N . ALA A 1 81 ? -2.539 -3.135 -3.057 1.00 85.81 81 ALA A N 1
ATOM 615 C CA . ALA A 1 81 ? -2.494 -4.551 -2.697 1.00 85.81 81 ALA A CA 1
ATOM 616 C C . ALA A 1 81 ? -2.505 -4.784 -1.181 1.00 85.81 81 ALA A C 1
ATOM 618 O O . ALA A 1 81 ? -3.085 -5.764 -0.725 1.00 85.81 81 ALA A O 1
ATOM 619 N N . LEU A 1 82 ? -1.850 -3.911 -0.411 1.00 85.56 82 LEU A N 1
ATOM 620 C CA . LEU A 1 82 ? -1.684 -4.067 1.035 1.00 85.56 82 LEU A CA 1
ATOM 621 C C . LEU A 1 82 ? -2.673 -3.229 1.846 1.00 85.56 82 LEU A C 1
ATOM 623 O O . LEU A 1 82 ? -2.976 -3.615 2.967 1.00 85.56 82 LEU A O 1
ATOM 627 N N . GLY A 1 83 ? -3.198 -2.130 1.296 1.00 81.56 83 GLY A N 1
ATOM 628 C CA . GLY A 1 83 ? -4.142 -1.243 1.986 1.00 81.56 83 GLY A CA 1
ATOM 629 C C . GLY A 1 83 ? -5.374 -1.932 2.596 1.00 81.56 83 GLY A C 1
ATOM 630 O O . GLY A 1 83 ? -5.785 -1.538 3.681 1.00 81.56 83 GLY A O 1
ATOM 631 N N . PRO A 1 84 ? -5.957 -2.980 1.979 1.00 82.12 84 PRO A N 1
ATOM 632 C CA . PRO A 1 84 ? -7.068 -3.720 2.585 1.00 82.12 84 PRO A CA 1
ATOM 633 C C . PRO A 1 84 ? -6.704 -4.538 3.834 1.00 82.12 84 PRO A C 1
ATOM 635 O O . PRO A 1 84 ? -7.606 -4.997 4.525 1.00 82.12 84 PRO A O 1
ATOM 638 N N . PHE A 1 85 ? -5.413 -4.759 4.092 1.00 79.44 85 PHE A N 1
ATOM 639 C CA . PHE A 1 85 ? -4.905 -5.594 5.183 1.00 79.44 85 PHE A CA 1
ATOM 640 C C . PHE A 1 85 ? -4.247 -4.766 6.308 1.00 79.44 85 PHE A C 1
ATOM 642 O O . PHE A 1 85 ? -3.603 -5.344 7.179 1.00 79.44 85 PHE A O 1
ATOM 649 N N . THR A 1 86 ? -4.330 -3.427 6.253 1.00 66.50 86 THR A N 1
ATOM 650 C CA . THR A 1 86 ? -3.657 -2.478 7.173 1.00 66.50 86 THR A CA 1
ATOM 651 C C . THR A 1 86 ? -4.601 -1.717 8.086 1.00 66.50 86 THR A C 1
ATOM 653 O O . THR A 1 86 ? -5.697 -1.354 7.606 1.00 66.50 86 THR A O 1
#

Solvent-accessible surface area (backbone atoms only — not comparable to full-atom values): 5125 Å² total; per-residue (Å²): 134,66,73,65,54,57,71,75,37,59,72,58,68,79,44,58,80,90,48,43,68,56,51,53,57,52,57,72,68,55,76,80,50,72,66,37,52,52,47,41,52,51,35,53,52,50,49,50,48,56,49,63,75,70,56,78,92,58,59,78,78,44,46,59,54,48,50,52,52,42,51,67,53,42,51,60,50,46,50,66,53,35,52,88,63,109